Protein AF-A0A7J6UCP5-F1 (afdb_monomer)

Mean predicted aligned error: 11.8 Å

Radius of gyration: 26.51 Å; Cα contacts (8 Å, |Δi|>4): 192; chains: 1; bounding box: 40×59×99 Å

Nearest PDB structures (foldseek):
  3vad-assembly1_A-2  TM=8.047E-01  e=1.650E-07  Rattus norvegicus
  3tz0-assembly1_A  TM=8.030E-01  e=4.128E-07  Rattus norvegicus
  1gkx-assembly1_A-2  TM=8.028E-01  e=7.156E-07  Rattus norvegicus
  3tz5-assembly1_A-2  TM=8.041E-01  e=8.596E-07  Rattus norvegicus
  1gkz-assembly1_A  TM=7.796E-01  e=1.584E-06  Rattus norvegicus

Structure (mmCIF, N/CA/C/O backbone):
data_AF-A0A7J6UCP5-F1
#
_entry.id   AF-A0A7J6UCP5-F1
#
loop_
_atom_site.group_PDB
_atom_site.id
_atom_site.type_symbol
_atom_site.label_atom_id
_atom_site.label_alt_id
_atom_site.label_comp_id
_atom_site.label_asym_id
_atom_site.label_entity_id
_atom_site.label_seq_id
_atom_site.pdbx_PDB_ins_code
_atom_site.Cartn_x
_atom_site.Cartn_y
_atom_site.Cartn_z
_atom_site.occupancy
_atom_site.B_iso_or_equiv
_atom_site.auth_seq_id
_atom_site.auth_comp_id
_atom_site.auth_asym_id
_atom_site.auth_atom_id
_atom_site.pdbx_PDB_model_num
ATOM 1 N N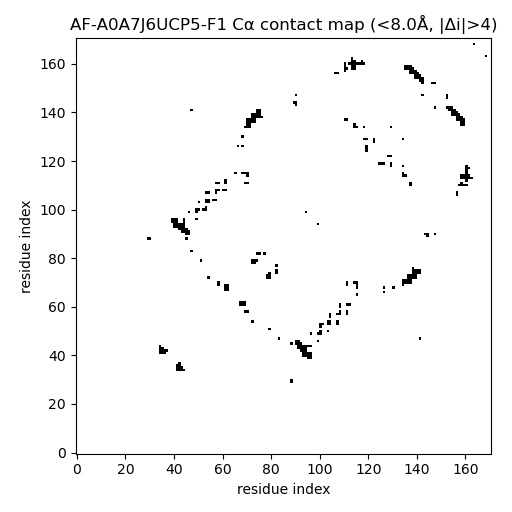 . LEU A 1 1 ? 9.451 -45.265 78.934 1.00 37.06 1 LEU A N 1
ATOM 2 C CA . LEU A 1 1 ? 10.002 -46.060 77.822 1.00 37.06 1 LEU A CA 1
ATOM 3 C C . LEU A 1 1 ? 9.840 -45.217 76.574 1.00 37.06 1 LEU A C 1
ATOM 5 O O . LEU A 1 1 ? 8.710 -45.060 76.141 1.00 37.06 1 LEU A O 1
ATOM 9 N N . ASN A 1 2 ? 10.961 -44.596 76.198 1.00 28.45 2 ASN A N 1
ATOM 10 C CA . ASN A 1 2 ? 11.443 -44.151 74.884 1.00 28.45 2 ASN A CA 1
ATOM 11 C C . ASN A 1 2 ? 10.404 -43.622 73.880 1.00 28.45 2 ASN A C 1
ATOM 13 O O . ASN A 1 2 ? 9.440 -44.307 73.561 1.00 28.45 2 ASN A O 1
ATOM 17 N N . GLU A 1 3 ? 10.515 -42.355 73.452 1.00 29.80 3 GLU A N 1
ATOM 18 C CA . GLU A 1 3 ? 11.478 -41.883 72.419 1.00 29.80 3 GLU A CA 1
ATOM 19 C C . GLU A 1 3 ? 11.263 -42.678 71.124 1.00 29.80 3 GLU A C 1
ATOM 21 O O . GLU A 1 3 ? 11.293 -43.905 71.146 1.00 29.80 3 GLU A O 1
ATOM 26 N N . THR A 1 4 ? 10.901 -42.070 69.999 1.00 38.12 4 THR A N 1
ATOM 27 C CA . THR A 1 4 ? 11.705 -41.175 69.136 1.00 38.12 4 THR A CA 1
ATOM 28 C C . THR A 1 4 ? 10.818 -40.864 67.907 1.00 38.12 4 THR A C 1
ATOM 30 O O . THR A 1 4 ? 9.886 -41.621 67.639 1.00 38.12 4 THR A O 1
ATOM 33 N N . ASP A 1 5 ? 10.952 -39.856 67.048 1.00 37.59 5 ASP A N 1
ATOM 34 C CA . ASP A 1 5 ? 11.846 -38.718 66.792 1.00 37.59 5 ASP A CA 1
ATOM 35 C C . ASP A 1 5 ? 11.059 -37.851 65.768 1.00 37.59 5 ASP A C 1
ATOM 37 O O . ASP A 1 5 ? 10.303 -38.407 64.971 1.00 37.59 5 ASP A O 1
ATOM 41 N N . ASP A 1 6 ? 11.015 -36.520 65.738 1.00 36.78 6 ASP A N 1
ATOM 42 C CA . ASP A 1 6 ? 12.000 -35.439 65.901 1.00 36.78 6 ASP A CA 1
ATOM 43 C C . ASP A 1 6 ? 12.321 -34.744 64.553 1.00 36.78 6 ASP A C 1
ATOM 45 O O . ASP A 1 6 ? 12.327 -35.362 63.488 1.00 36.78 6 ASP A O 1
ATOM 49 N N . LYS A 1 7 ? 12.596 -33.433 64.668 1.00 39.00 7 LYS A N 1
ATOM 50 C CA . LYS A 1 7 ? 12.971 -32.388 63.683 1.00 39.00 7 LYS A CA 1
ATOM 51 C C . LYS A 1 7 ? 11.841 -31.774 62.849 1.00 39.00 7 LYS A C 1
ATOM 53 O O . LYS A 1 7 ? 11.304 -32.404 61.949 1.00 39.00 7 LYS A O 1
ATOM 58 N N . CYS A 1 8 ? 11.386 -30.532 63.062 1.00 30.00 8 CYS A N 1
ATOM 59 C CA . CYS A 1 8 ? 12.005 -29.267 63.513 1.00 30.00 8 CYS A CA 1
ATOM 60 C C . CYS A 1 8 ? 13.141 -28.750 62.616 1.00 30.00 8 CYS A C 1
ATOM 62 O O . CYS A 1 8 ? 14.239 -29.291 62.669 1.00 30.00 8 CYS A O 1
ATOM 64 N N . THR A 1 9 ? 12.878 -27.646 61.901 1.00 33.06 9 THR A N 1
ATOM 65 C CA . THR A 1 9 ? 13.777 -26.476 61.819 1.00 33.06 9 THR A CA 1
ATOM 66 C C . THR A 1 9 ? 12.984 -25.200 61.484 1.00 33.06 9 THR A C 1
ATOM 68 O O . THR A 1 9 ? 12.421 -25.062 60.399 1.00 33.06 9 THR A O 1
ATOM 71 N N . SER A 1 10 ? 12.960 -24.308 62.475 1.00 31.23 10 SER A N 1
ATOM 72 C CA . SER A 1 10 ? 12.969 -22.831 62.479 1.00 31.23 10 SER A CA 1
ATOM 73 C C . SER A 1 10 ? 14.002 -22.210 61.504 1.00 31.23 10 SER A C 1
ATOM 75 O O . SER A 1 10 ? 14.825 -22.940 60.966 1.00 31.23 10 SER A O 1
ATOM 77 N N . ASP A 1 11 ? 14.139 -20.908 61.216 1.00 29.06 11 ASP A N 1
ATOM 78 C CA . ASP A 1 11 ? 13.507 -19.625 61.568 1.00 29.06 11 ASP A CA 1
ATOM 79 C C . ASP A 1 11 ? 14.053 -18.546 60.584 1.00 29.06 11 ASP A C 1
ATOM 81 O O . ASP A 1 11 ? 15.178 -18.668 60.106 1.00 29.06 11 ASP A O 1
ATOM 85 N N . LYS A 1 12 ? 13.275 -17.466 60.404 1.00 31.17 12 LYS A N 1
ATOM 86 C CA . LYS A 1 12 ? 13.629 -16.031 60.206 1.00 31.17 12 LYS A CA 1
ATOM 87 C C . LYS A 1 12 ? 14.436 -15.466 59.006 1.00 31.17 12 LYS A C 1
ATOM 89 O O . LYS A 1 12 ? 15.580 -15.813 58.761 1.00 31.17 12 LYS A O 1
ATOM 94 N N . GLU A 1 13 ? 13.784 -14.437 58.426 1.00 33.09 13 GLU A N 1
ATOM 95 C CA . GLU A 1 13 ? 14.217 -13.108 57.913 1.00 33.09 13 GLU A CA 1
ATOM 96 C C . GLU A 1 13 ? 15.503 -12.933 57.087 1.00 33.09 13 GLU A C 1
ATOM 98 O O . GLU A 1 13 ? 16.571 -13.335 57.514 1.00 33.09 13 GLU A O 1
ATOM 103 N N . VAL A 1 14 ? 15.409 -12.138 56.003 1.00 30.45 14 VAL A N 1
ATOM 104 C CA . VAL A 1 14 ? 16.254 -10.946 55.735 1.00 30.45 14 VAL A CA 1
ATOM 105 C C . VAL A 1 14 ? 15.682 -10.160 54.539 1.00 30.45 14 VAL A C 1
ATOM 107 O O . VAL A 1 14 ? 15.491 -10.700 53.452 1.00 30.45 14 VAL A O 1
ATOM 110 N N . SER A 1 15 ? 15.471 -8.856 54.729 1.00 35.66 15 SER A N 1
ATOM 111 C CA . SER A 1 15 ? 15.390 -7.858 53.651 1.00 35.66 15 SER A CA 1
ATOM 112 C C . SER A 1 15 ? 16.801 -7.386 53.288 1.00 35.66 15 SER A C 1
ATOM 114 O O . SER A 1 15 ? 17.588 -7.143 54.204 1.00 35.66 15 SER A O 1
ATOM 116 N N . PRO A 1 16 ? 17.103 -7.093 52.013 1.00 38.62 16 PRO A N 1
ATOM 117 C CA . PRO A 1 16 ? 18.101 -6.066 51.731 1.00 38.62 16 PRO A CA 1
ATOM 118 C C . PRO A 1 16 ? 17.613 -5.015 50.728 1.00 38.62 16 PRO A C 1
ATOM 120 O O . PRO A 1 16 ? 17.055 -5.318 49.675 1.00 38.62 16 PRO A O 1
ATOM 123 N N . GLN A 1 17 ? 17.888 -3.753 51.064 1.00 37.59 17 GLN A N 1
ATOM 124 C CA . GLN A 1 17 ? 17.985 -2.655 50.105 1.00 37.59 17 GLN A CA 1
ATOM 125 C C . GLN A 1 17 ? 19.283 -2.795 49.293 1.00 37.59 17 GLN A C 1
ATOM 127 O O . GLN A 1 17 ? 20.311 -3.191 49.842 1.00 37.59 17 GLN A O 1
ATOM 132 N N . GLY A 1 18 ? 19.260 -2.409 48.013 1.00 31.06 18 GLY A N 1
ATOM 133 C CA . GLY A 1 18 ? 20.461 -2.347 47.175 1.00 31.06 18 GLY A CA 1
ATOM 134 C C . GLY A 1 18 ? 20.185 -1.988 45.714 1.00 31.06 18 GLY A C 1
ATOM 135 O O . GLY A 1 18 ? 19.851 -2.839 44.903 1.00 31.06 18 GLY A O 1
ATOM 136 N N . SER A 1 19 ? 20.356 -0.702 45.421 1.00 36.94 19 SER A N 1
ATOM 137 C CA . SER A 1 19 ? 20.563 -0.009 44.140 1.00 36.94 19 SER A CA 1
ATOM 138 C C . SER A 1 19 ? 21.163 -0.806 42.966 1.00 36.94 19 SER A C 1
ATOM 140 O O . SER A 1 19 ? 22.222 -1.413 43.090 1.00 36.94 19 SER A O 1
ATOM 142 N N . GLY A 1 20 ? 20.569 -0.640 41.777 1.00 28.52 20 GLY A N 1
ATOM 143 C CA . GLY A 1 20 ? 21.163 -1.000 40.484 1.00 28.52 20 GLY A CA 1
ATOM 144 C C . GLY A 1 20 ? 20.170 -0.808 39.335 1.00 28.52 20 GLY A C 1
ATOM 145 O O . GLY A 1 20 ? 19.143 -1.475 39.296 1.00 28.52 20 GLY A O 1
ATOM 146 N N . GLY A 1 21 ? 20.444 0.129 38.422 1.00 38.00 21 GLY A N 1
ATOM 147 C CA . GLY A 1 21 ? 19.562 0.470 37.302 1.00 38.00 21 GLY A CA 1
ATOM 148 C C . GLY A 1 21 ? 19.277 -0.720 36.381 1.00 38.00 21 GLY A C 1
ATOM 149 O O . GLY A 1 21 ? 20.175 -1.227 35.713 1.00 38.00 21 GLY A O 1
ATOM 150 N N . GLY A 1 22 ? 18.014 -1.138 36.323 1.00 30.06 22 GLY A N 1
ATOM 151 C CA . GLY A 1 22 ? 17.509 -2.155 35.407 1.00 30.06 22 GLY A CA 1
ATOM 152 C C . GLY A 1 22 ? 16.392 -1.557 34.563 1.00 30.06 22 GLY A C 1
ATOM 153 O O . GLY A 1 22 ? 15.403 -1.080 35.101 1.00 30.06 22 GLY A O 1
ATOM 154 N N . ARG A 1 23 ? 16.585 -1.540 33.242 1.00 41.03 23 ARG A N 1
ATOM 155 C CA . ARG A 1 23 ? 15.607 -1.071 32.253 1.00 41.03 23 ARG A CA 1
ATOM 156 C C . ARG A 1 23 ? 14.281 -1.814 32.434 1.00 41.03 23 ARG A C 1
ATOM 158 O O . ARG A 1 23 ? 14.275 -3.043 32.431 1.00 41.03 23 ARG A O 1
ATOM 165 N N . ASP A 1 24 ? 13.190 -1.064 32.551 1.00 38.19 24 ASP A N 1
ATOM 166 C CA . ASP A 1 24 ? 11.828 -1.584 32.645 1.00 38.19 24 ASP A CA 1
ATOM 167 C C . ASP A 1 24 ? 11.503 -2.503 31.456 1.00 38.19 24 ASP A C 1
ATOM 169 O O . ASP A 1 24 ? 11.282 -2.063 30.330 1.00 38.19 24 ASP A O 1
ATOM 173 N N . ILE A 1 25 ? 11.442 -3.808 31.719 1.00 44.22 25 ILE A N 1
ATOM 174 C CA . ILE A 1 25 ? 11.025 -4.861 30.775 1.00 44.22 25 ILE A CA 1
ATOM 175 C C . ILE A 1 25 ? 9.492 -4.970 30.634 1.00 44.22 25 ILE A C 1
ATOM 177 O O . ILE A 1 25 ? 8.978 -5.891 30.004 1.00 44.22 25 ILE A O 1
ATOM 181 N N . ASN A 1 26 ? 8.739 -4.009 31.178 1.00 40.38 26 ASN A N 1
ATOM 182 C CA . ASN A 1 26 ? 7.271 -4.014 31.207 1.00 40.38 26 ASN A CA 1
ATOM 183 C C . ASN A 1 26 ? 6.594 -3.680 29.860 1.00 40.38 26 ASN A C 1
ATOM 185 O O . ASN A 1 26 ? 5.369 -3.685 29.773 1.00 40.38 26 ASN A O 1
ATOM 189 N N . GLY A 1 27 ? 7.355 -3.415 28.793 1.00 37.56 27 GLY A N 1
ATOM 190 C CA . GLY A 1 27 ? 6.800 -3.066 27.478 1.00 37.56 27 GLY A CA 1
ATOM 191 C C . GLY A 1 27 ? 6.293 -4.248 26.641 1.00 37.56 27 GLY A C 1
ATOM 192 O O . GLY A 1 27 ? 5.537 -4.037 25.698 1.00 37.56 27 GLY A O 1
ATOM 193 N N . MET A 1 28 ? 6.679 -5.488 26.967 1.00 38.28 28 MET A N 1
ATOM 194 C CA . MET A 1 28 ? 6.475 -6.634 26.064 1.00 38.28 28 MET A CA 1
ATOM 195 C C . MET A 1 28 ? 5.238 -7.492 26.379 1.00 38.28 28 MET A C 1
ATOM 197 O O . MET A 1 28 ? 4.927 -8.420 25.638 1.00 38.28 28 MET A O 1
ATOM 201 N N . HIS A 1 29 ? 4.502 -7.186 27.453 1.00 41.66 29 HIS A N 1
ATOM 202 C CA . HIS A 1 29 ? 3.372 -8.013 27.898 1.00 41.66 29 HIS A CA 1
ATOM 203 C C . HIS A 1 29 ? 2.061 -7.754 27.125 1.00 41.66 29 HIS A C 1
ATOM 205 O O . HIS A 1 29 ? 1.175 -8.602 27.104 1.00 41.66 29 HIS A O 1
ATOM 211 N N . MET A 1 30 ? 1.947 -6.622 26.423 1.00 45.47 30 MET A N 1
ATOM 212 C CA . MET A 1 30 ? 0.703 -6.206 25.751 1.00 45.47 30 MET A CA 1
ATOM 213 C C . MET A 1 30 ? 0.422 -6.930 24.423 1.00 45.47 30 MET A C 1
ATOM 215 O O . MET A 1 30 ? -0.697 -6.871 23.923 1.00 45.47 30 MET A O 1
ATOM 219 N N . LEU A 1 31 ? 1.411 -7.615 23.838 1.00 53.22 31 LEU A N 1
ATOM 220 C CA . LEU A 1 31 ? 1.238 -8.356 22.578 1.00 53.22 31 LEU A CA 1
ATOM 221 C C . LEU A 1 31 ? 0.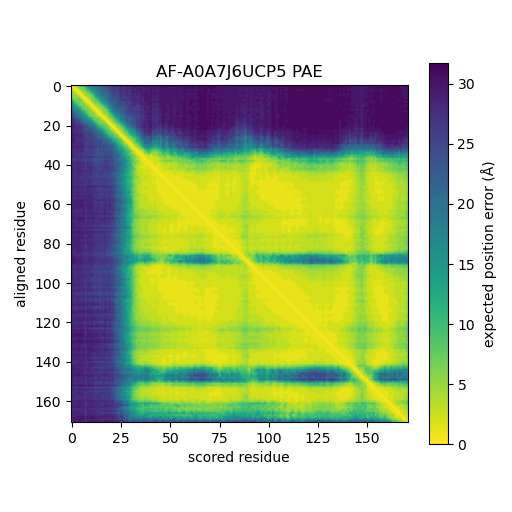675 -9.776 22.783 1.00 53.22 31 LEU A C 1
ATOM 223 O O . LEU A 1 31 ? 0.398 -10.464 21.804 1.00 53.22 31 LEU A O 1
ATOM 227 N N . ASN A 1 32 ? 0.506 -10.217 24.037 1.00 49.47 32 ASN A N 1
ATOM 228 C CA . ASN A 1 32 ? 0.084 -11.578 24.387 1.00 49.47 32 ASN A CA 1
ATOM 229 C C . ASN A 1 32 ? -1.356 -11.663 24.939 1.00 49.47 32 ASN A C 1
ATOM 231 O O . ASN A 1 32 ? -1.821 -12.742 25.308 1.00 49.47 32 ASN A O 1
ATOM 235 N N . GLU A 1 33 ? -2.088 -10.546 25.008 1.00 60.28 33 GLU A N 1
ATOM 236 C CA . GLU A 1 33 ? -3.501 -10.570 25.393 1.00 60.28 33 GLU A CA 1
ATOM 237 C C . GLU A 1 33 ? -4.371 -11.001 24.207 1.00 60.28 33 GLU A C 1
ATOM 239 O O . GLU A 1 33 ? -4.325 -10.411 23.125 1.00 60.28 33 GLU A O 1
ATOM 244 N N . LYS A 1 34 ? -5.202 -12.034 24.407 1.00 66.94 34 LYS A N 1
ATOM 245 C CA . LYS A 1 34 ? -6.189 -12.441 23.399 1.00 66.94 34 LYS A CA 1
ATOM 246 C C . LYS A 1 34 ? -7.099 -11.247 23.067 1.00 66.94 34 LYS A C 1
ATOM 248 O O . LYS A 1 34 ? -7.590 -10.602 23.998 1.00 66.94 34 LYS A O 1
ATOM 253 N N . PRO A 1 35 ? -7.377 -10.970 21.777 1.00 73.31 35 PRO A N 1
ATOM 254 C CA . PRO A 1 35 ? -8.257 -9.876 21.394 1.00 73.31 35 PRO A CA 1
ATOM 255 C C . PRO A 1 35 ? -9.611 -10.013 22.088 1.00 73.31 35 PRO A C 1
ATOM 257 O O . PRO A 1 35 ? -10.225 -11.084 22.076 1.00 73.31 35 PRO A O 1
ATOM 260 N N . ARG A 1 36 ? -10.087 -8.932 22.706 1.00 82.00 36 ARG A N 1
ATOM 261 C CA . ARG A 1 36 ? -11.398 -8.928 23.360 1.00 82.00 36 ARG A CA 1
ATOM 262 C C . ARG A 1 36 ? -12.466 -8.795 22.283 1.00 82.00 36 ARG A C 1
ATOM 264 O O . ARG A 1 36 ? -12.616 -7.716 21.704 1.00 82.00 36 ARG A O 1
ATOM 271 N N . MET A 1 37 ? -13.178 -9.885 22.013 1.00 88.19 37 MET A N 1
ATOM 272 C CA . MET A 1 37 ? -14.166 -9.972 20.936 1.00 88.19 37 MET A CA 1
ATOM 273 C C . MET A 1 37 ? -15.605 -9.985 21.460 1.00 88.19 37 MET A C 1
ATOM 275 O O . MET A 1 37 ? -15.905 -10.629 22.463 1.00 88.19 37 MET A O 1
ATOM 279 N N . VAL A 1 38 ? -16.499 -9.312 20.738 1.00 89.50 38 VAL A N 1
ATOM 280 C CA . VAL A 1 38 ? -17.958 -9.374 20.891 1.00 89.50 38 VAL A CA 1
ATOM 281 C C . VAL A 1 38 ? -18.536 -9.775 19.534 1.00 89.50 38 VAL A C 1
ATOM 283 O O . VAL A 1 38 ? -18.635 -8.959 18.617 1.00 89.50 38 VAL A O 1
ATOM 286 N N . GLY A 1 39 ? -18.859 -11.060 19.363 1.00 90.94 39 GLY A N 1
ATOM 287 C CA . GLY A 1 39 ? -19.166 -11.612 18.040 1.00 90.94 39 GLY A CA 1
ATOM 288 C C . GLY A 1 39 ? -17.971 -11.456 17.090 1.00 90.94 39 GLY A C 1
ATOM 289 O O . GLY A 1 39 ? -16.868 -11.878 17.420 1.00 90.94 39 GLY A O 1
ATOM 290 N N . ALA A 1 40 ? -18.183 -10.826 15.930 1.00 89.94 40 ALA A N 1
ATOM 291 C CA . ALA A 1 40 ? -17.121 -10.526 14.961 1.00 89.94 40 ALA A CA 1
ATOM 292 C C . ALA A 1 40 ? -16.351 -9.219 15.255 1.00 89.94 40 ALA A C 1
ATOM 294 O O . ALA A 1 40 ? -15.388 -8.897 14.557 1.00 89.94 40 ALA A O 1
ATOM 295 N N . LEU A 1 41 ? -16.788 -8.434 16.246 1.00 92.88 41 LEU A N 1
ATOM 296 C CA . LEU A 1 41 ? -16.174 -7.156 16.591 1.00 92.88 41 LEU A CA 1
ATOM 297 C C . LEU A 1 41 ? -15.027 -7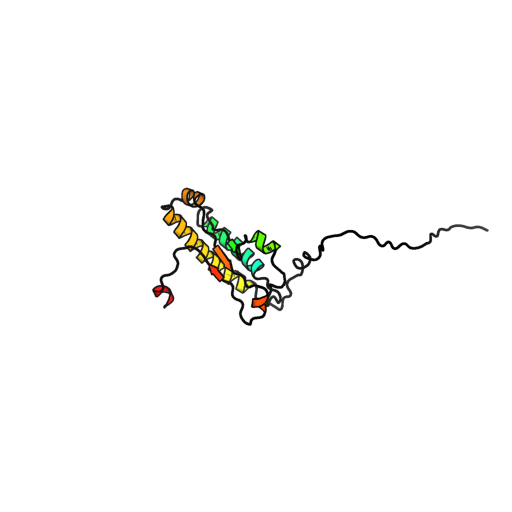.365 17.579 1.00 92.88 41 LEU A C 1
ATOM 299 O O . LEU A 1 41 ? -15.227 -7.888 18.671 1.00 92.88 41 LEU A O 1
ATOM 303 N N . THR A 1 42 ? -13.841 -6.880 17.229 1.00 92.38 42 THR A N 1
ATOM 304 C CA . THR A 1 42 ? -12.667 -6.865 18.101 1.00 92.38 42 THR A CA 1
ATOM 305 C C . THR A 1 42 ? -12.534 -5.483 18.727 1.00 92.38 42 THR A C 1
ATOM 307 O O . THR A 1 42 ? -12.359 -4.491 18.021 1.00 92.38 42 THR A O 1
ATOM 310 N N . THR A 1 43 ? -12.605 -5.402 20.056 1.00 90.50 43 THR A N 1
ATOM 311 C CA . THR A 1 43 ? -12.613 -4.126 20.804 1.00 90.50 43 THR A CA 1
ATOM 312 C C . THR A 1 43 ? -11.261 -3.404 20.819 1.00 90.50 43 THR A C 1
ATOM 314 O O . THR A 1 43 ? -11.212 -2.213 21.109 1.00 90.50 43 THR A O 1
ATOM 317 N N . ASN A 1 44 ? -10.175 -4.103 20.484 1.00 88.69 44 ASN A N 1
ATOM 318 C CA . ASN A 1 44 ? -8.800 -3.605 20.475 1.00 88.69 44 ASN A CA 1
ATOM 319 C C . ASN A 1 44 ? -8.066 -3.968 19.169 1.00 88.69 44 ASN A C 1
ATOM 321 O O . ASN A 1 44 ? -6.956 -4.494 19.189 1.00 88.69 44 ASN A O 1
ATOM 325 N N . THR A 1 45 ? -8.678 -3.702 18.012 1.00 90.81 45 THR A N 1
ATOM 326 C CA . THR A 1 45 ? -8.048 -3.974 16.711 1.00 90.81 45 THR A CA 1
ATOM 327 C C . THR A 1 45 ? -6.841 -3.065 16.512 1.00 90.81 45 THR A C 1
ATOM 329 O O . THR A 1 45 ? -6.992 -1.847 16.439 1.00 90.81 45 THR A O 1
ATOM 332 N N . MET A 1 46 ? -5.647 -3.647 16.389 1.00 90.69 46 MET A N 1
ATOM 333 C CA . MET A 1 46 ? -4.436 -2.922 16.002 1.00 90.69 46 MET A CA 1
ATOM 334 C C . MET A 1 46 ? -4.299 -2.932 14.471 1.00 90.69 46 MET A C 1
ATOM 336 O O . MET A 1 46 ? -4.003 -3.984 13.898 1.00 90.69 46 MET A O 1
ATOM 340 N N . PRO A 1 47 ? -4.479 -1.790 13.783 1.00 92.31 47 PRO A N 1
ATOM 341 C CA . PRO A 1 47 ? -4.500 -1.741 12.323 1.00 92.31 47 PRO A CA 1
ATOM 342 C C . PRO A 1 47 ? -3.180 -2.203 11.701 1.00 92.31 47 PRO A C 1
ATOM 344 O O . PRO A 1 47 ? -3.201 -2.840 10.656 1.00 92.31 47 PRO A O 1
ATOM 347 N N . VAL A 1 48 ? -2.040 -1.948 12.352 1.00 93.19 48 VAL A N 1
ATOM 348 C CA . VAL A 1 48 ? -0.720 -2.363 11.852 1.00 93.19 48 VAL A CA 1
ATOM 349 C C . VAL A 1 48 ? -0.563 -3.887 11.773 1.00 93.19 48 VAL A C 1
ATOM 351 O O . VAL A 1 48 ? 0.029 -4.387 10.823 1.00 93.19 48 VAL A O 1
ATOM 354 N N . LEU A 1 49 ? -1.145 -4.638 12.715 1.00 93.62 49 LEU A N 1
ATOM 355 C CA . LEU A 1 49 ? -1.076 -6.104 12.706 1.00 93.62 49 LEU A CA 1
ATOM 356 C C . LEU A 1 49 ? -1.941 -6.684 11.583 1.00 93.62 49 LEU A C 1
ATOM 358 O O . LEU A 1 49 ? -1.538 -7.619 10.894 1.00 93.62 49 LEU A O 1
ATOM 362 N N . VAL A 1 50 ? -3.117 -6.091 11.359 1.00 95.62 50 VAL A N 1
ATOM 363 C CA . VAL A 1 50 ? -3.998 -6.463 10.243 1.00 95.62 50 VAL A CA 1
ATOM 364 C C . VAL A 1 50 ? -3.351 -6.105 8.900 1.00 95.62 50 VAL A C 1
ATOM 366 O O . VAL A 1 50 ? -3.393 -6.897 7.961 1.00 95.62 50 VAL A O 1
ATOM 369 N N . LEU A 1 51 ? -2.705 -4.937 8.823 1.00 96.81 51 LEU A N 1
ATOM 370 C CA . LEU A 1 51 ? -1.952 -4.480 7.657 1.00 96.81 51 LEU A CA 1
ATOM 371 C C . LEU A 1 51 ? -0.800 -5.429 7.322 1.00 96.81 51 LEU A C 1
ATOM 373 O O . LEU A 1 51 ? -0.640 -5.768 6.156 1.00 96.81 51 LEU A O 1
ATOM 377 N N . GLN A 1 52 ? -0.036 -5.884 8.320 1.00 97.12 52 GLN A N 1
ATOM 378 C CA . GLN A 1 52 ? 1.043 -6.854 8.125 1.00 97.12 52 GLN A CA 1
ATOM 379 C C . GLN A 1 52 ? 0.520 -8.143 7.486 1.00 97.12 52 GLN A C 1
ATOM 381 O O . GLN A 1 52 ? 1.057 -8.587 6.476 1.00 97.12 52 GLN A O 1
ATOM 386 N N . GLN A 1 53 ? -0.562 -8.712 8.022 1.00 97.94 53 GLN A N 1
ATOM 387 C CA . GLN A 1 53 ? -1.157 -9.934 7.472 1.00 97.94 53 GLN A CA 1
ATOM 388 C C . GLN A 1 53 ? -1.642 -9.739 6.029 1.00 97.94 53 GLN A C 1
ATOM 390 O O . GLN A 1 53 ? -1.384 -10.577 5.164 1.00 97.94 53 GLN A O 1
ATOM 395 N N . ALA A 1 54 ? -2.325 -8.624 5.753 1.00 98.62 54 ALA A N 1
ATOM 396 C CA . ALA A 1 54 ? -2.799 -8.300 4.411 1.00 98.62 54 ALA A CA 1
ATOM 397 C C . ALA A 1 54 ? -1.640 -8.065 3.428 1.00 98.62 54 ALA A C 1
ATOM 399 O O . ALA A 1 54 ? -1.710 -8.496 2.278 1.00 98.62 54 ALA A O 1
ATOM 400 N N . TYR A 1 55 ? -0.564 -7.419 3.882 1.00 98.62 55 TYR A N 1
ATOM 401 C CA . TYR A 1 55 ? 0.638 -7.175 3.094 1.00 98.62 55 TYR A CA 1
ATOM 402 C C . TYR A 1 55 ? 1.374 -8.462 2.742 1.00 98.62 55 TYR A C 1
ATOM 404 O O . TYR A 1 55 ? 1.704 -8.633 1.574 1.00 98.62 55 TYR A O 1
ATOM 412 N N . GLU A 1 56 ? 1.565 -9.393 3.677 1.00 98.50 56 GLU A N 1
ATOM 413 C CA . GLU A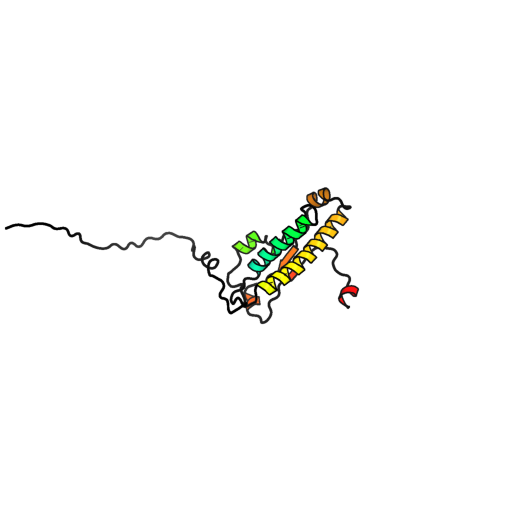 1 56 ? 2.198 -10.681 3.364 1.00 98.50 56 GLU A CA 1
ATOM 414 C C . GLU A 1 56 ? 1.387 -11.476 2.332 1.00 98.50 56 GLU A C 1
ATOM 416 O O . GLU A 1 56 ? 1.940 -12.002 1.363 1.00 98.50 56 GLU A O 1
ATOM 421 N N . ALA A 1 57 ? 0.056 -11.489 2.471 1.00 98.62 57 ALA A N 1
ATOM 422 C CA . ALA A 1 57 ? -0.827 -12.116 1.492 1.00 98.62 57 ALA A CA 1
ATOM 423 C C . ALA A 1 57 ? -0.740 -11.437 0.110 1.00 98.62 57 ALA A C 1
ATOM 425 O O . ALA A 1 57 ? -0.582 -12.121 -0.904 1.00 98.62 57 ALA A O 1
ATOM 426 N N . ALA A 1 58 ? -0.793 -10.101 0.054 1.00 98.69 58 ALA A N 1
ATOM 427 C CA . ALA A 1 58 ? -0.670 -9.344 -1.191 1.00 98.69 58 ALA A CA 1
ATOM 428 C C . ALA A 1 58 ? 0.711 -9.526 -1.842 1.00 98.69 58 ALA A C 1
ATOM 430 O O . ALA A 1 58 ? 0.798 -9.752 -3.049 1.00 98.69 58 ALA A O 1
ATOM 431 N N . LYS A 1 59 ? 1.788 -9.493 -1.048 1.00 98.56 59 LYS A N 1
ATOM 432 C CA . LYS A 1 59 ? 3.172 -9.672 -1.502 1.00 98.56 59 LYS A CA 1
ATOM 433 C C . LYS A 1 59 ? 3.380 -11.063 -2.083 1.00 98.56 59 LYS A C 1
ATOM 435 O O . LYS A 1 59 ? 4.003 -11.190 -3.134 1.00 98.56 59 LYS A O 1
ATOM 440 N N . TYR A 1 60 ? 2.830 -12.096 -1.444 1.00 98.62 60 TYR A N 1
ATOM 441 C CA . TYR A 1 60 ? 2.856 -13.461 -1.967 1.00 98.62 60 TYR A CA 1
ATOM 442 C C . TYR A 1 60 ? 2.179 -13.559 -3.341 1.00 98.62 60 TYR A C 1
ATOM 444 O O . TYR A 1 60 ? 2.774 -14.093 -4.279 1.00 98.62 60 TYR A O 1
ATOM 452 N N . MET A 1 61 ? 0.972 -12.998 -3.486 1.00 98.62 61 MET A N 1
ATOM 453 C CA . MET A 1 61 ? 0.256 -12.978 -4.770 1.00 98.62 61 MET A CA 1
ATOM 454 C C . MET A 1 61 ? 1.038 -12.205 -5.838 1.00 98.62 61 MET A C 1
ATOM 456 O O . MET A 1 61 ? 1.236 -12.708 -6.939 1.00 98.62 61 MET A O 1
ATOM 460 N N . CYS A 1 62 ? 1.551 -11.023 -5.493 1.00 98.50 62 CYS A N 1
ATOM 461 C CA . CYS A 1 62 ? 2.329 -10.187 -6.402 1.00 98.50 62 CYS A CA 1
ATOM 462 C C . CYS A 1 62 ? 3.596 -10.907 -6.890 1.00 98.50 62 CYS A C 1
ATOM 464 O O . CYS A 1 62 ? 3.820 -11.009 -8.093 1.00 98.50 62 CYS A O 1
ATOM 466 N N . ARG A 1 63 ? 4.371 -11.519 -5.985 1.00 98.38 63 ARG A N 1
ATOM 467 C CA . ARG A 1 63 ? 5.566 -12.294 -6.355 1.00 98.38 63 ARG A CA 1
ATOM 468 C C . ARG A 1 63 ? 5.243 -13.454 -7.286 1.00 98.38 63 ARG A C 1
ATOM 470 O O . ARG A 1 63 ? 6.007 -13.710 -8.213 1.00 98.38 63 ARG A O 1
ATOM 477 N N . ARG A 1 64 ? 4.140 -14.162 -7.038 1.00 98.31 64 ARG A N 1
ATOM 478 C CA . ARG A 1 64 ? 3.694 -15.260 -7.900 1.00 98.31 64 ARG A CA 1
ATOM 479 C C . ARG A 1 64 ? 3.372 -14.761 -9.309 1.00 98.31 64 ARG A C 1
ATOM 4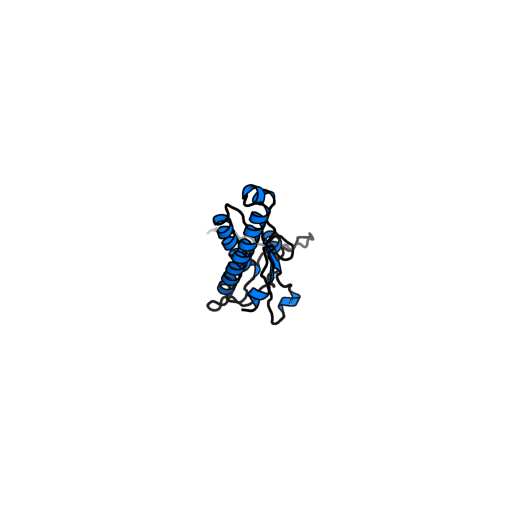81 O O . ARG A 1 64 ? 3.775 -15.399 -10.275 1.00 98.31 64 ARG A O 1
ATOM 488 N N . ASP A 1 65 ? 2.682 -13.631 -9.414 1.00 97.94 65 ASP A N 1
ATOM 489 C CA . ASP A 1 65 ? 2.173 -13.117 -10.688 1.00 97.94 65 ASP A CA 1
ATOM 490 C C . ASP A 1 65 ? 3.244 -12.331 -11.484 1.00 97.94 65 ASP A C 1
ATOM 492 O O . ASP A 1 65 ? 3.157 -12.240 -12.706 1.00 97.94 65 ASP A O 1
ATOM 496 N N . TYR A 1 66 ? 4.292 -11.817 -10.823 1.00 97.75 66 TYR A N 1
ATOM 497 C CA . TYR A 1 66 ? 5.348 -10.990 -11.430 1.00 97.75 66 TYR A CA 1
ATOM 498 C C . TYR A 1 66 ? 6.772 -11.556 -11.259 1.00 97.75 66 TYR A C 1
ATOM 500 O O . TYR A 1 66 ? 7.717 -10.811 -11.003 1.00 97.75 66 TYR A O 1
ATOM 508 N N . HIS A 1 67 ? 6.959 -12.871 -11.404 1.00 97.12 67 HIS A N 1
ATOM 509 C CA . HIS A 1 67 ? 8.290 -13.515 -11.425 1.00 97.12 67 HIS A CA 1
ATOM 510 C C . HIS A 1 67 ? 9.203 -13.143 -10.231 1.00 97.12 67 HIS A C 1
ATOM 512 O O . HIS A 1 67 ? 10.400 -12.872 -10.369 1.00 97.12 67 HIS A O 1
ATOM 518 N N . GLY A 1 68 ? 8.628 -13.127 -9.028 1.00 97.38 68 GLY A N 1
ATOM 519 C CA . GLY A 1 68 ? 9.330 -12.842 -7.774 1.00 97.38 68 GLY A CA 1
ATOM 520 C C . GLY A 1 68 ? 9.440 -11.358 -7.414 1.00 97.38 68 GLY A C 1
ATOM 521 O O . GLY A 1 68 ? 9.951 -11.042 -6.339 1.00 97.38 68 GLY A O 1
ATOM 522 N N . LEU A 1 69 ? 8.939 -10.452 -8.255 1.00 98.25 69 LEU A N 1
ATOM 523 C CA . LEU A 1 69 ? 8.892 -9.019 -7.973 1.00 98.25 69 LEU A CA 1
ATOM 524 C C . LEU A 1 69 ? 7.718 -8.673 -7.047 1.00 98.25 69 LEU A C 1
ATOM 526 O O . LEU A 1 69 ? 6.596 -9.117 -7.265 1.00 98.25 69 LEU A O 1
ATOM 530 N N . ALA A 1 70 ? 7.977 -7.860 -6.025 1.00 98.44 70 ALA A N 1
ATOM 531 C CA . ALA A 1 70 ? 6.956 -7.166 -5.242 1.00 98.44 70 ALA A CA 1
ATOM 532 C C . ALA A 1 70 ? 7.604 -6.017 -4.455 1.00 98.44 70 ALA A C 1
ATOM 534 O O . ALA A 1 70 ? 8.711 -6.208 -3.943 1.00 98.44 70 ALA A O 1
ATOM 535 N N . PRO A 1 71 ? 6.953 -4.846 -4.342 1.00 98.25 71 PRO A N 1
ATOM 536 C CA . PRO A 1 71 ? 7.510 -3.723 -3.601 1.00 98.25 71 PRO A CA 1
ATOM 537 C C . PRO A 1 71 ? 7.473 -3.986 -2.093 1.00 98.25 71 PRO A C 1
ATOM 539 O O . PRO A 1 71 ? 6.604 -4.706 -1.589 1.00 98.25 71 PRO A O 1
ATOM 542 N N . ASP A 1 72 ? 8.403 -3.364 -1.373 1.00 98.12 72 ASP A N 1
ATOM 543 C CA . ASP A 1 72 ? 8.392 -3.366 0.086 1.00 98.12 72 ASP A CA 1
ATOM 544 C C . ASP A 1 72 ? 7.360 -2.383 0.656 1.00 98.12 72 ASP A C 1
ATOM 546 O O . ASP A 1 72 ? 6.869 -1.489 -0.041 1.00 98.12 72 ASP A O 1
ATOM 550 N N . LEU A 1 73 ? 7.028 -2.551 1.940 1.00 98.12 73 LEU A N 1
ATOM 551 C CA . LEU A 1 73 ? 6.118 -1.675 2.676 1.00 98.12 73 LEU A CA 1
ATOM 552 C C . LEU A 1 73 ? 6.892 -0.774 3.636 1.00 98.12 73 LEU A C 1
ATOM 554 O O . LEU A 1 73 ? 7.659 -1.255 4.471 1.00 98.12 73 LEU A O 1
ATOM 558 N N . VAL A 1 74 ? 6.623 0.527 3.560 1.00 97.94 74 VAL A N 1
ATOM 559 C CA . VAL A 1 74 ? 7.150 1.533 4.489 1.00 97.94 74 VAL A CA 1
ATOM 560 C C . VAL A 1 74 ? 5.997 2.123 5.287 1.00 97.94 74 VAL A C 1
ATOM 562 O O . VAL A 1 74 ? 5.044 2.634 4.704 1.00 97.94 74 VAL A O 1
ATOM 565 N N . VAL A 1 75 ? 6.076 2.092 6.615 1.00 96.44 75 VAL A N 1
ATOM 566 C CA . VAL A 1 75 ? 5.045 2.612 7.521 1.00 96.44 75 VAL A CA 1
ATOM 567 C C . VAL A 1 75 ? 5.600 3.806 8.289 1.00 96.44 75 VAL A C 1
ATOM 569 O O . VAL A 1 75 ? 6.578 3.683 9.018 1.00 96.44 75 VAL A O 1
ATOM 572 N N . ASN A 1 76 ? 4.989 4.982 8.116 1.00 93.94 76 ASN A N 1
ATOM 573 C CA . ASN A 1 76 ? 5.427 6.247 8.728 1.00 93.94 76 ASN A CA 1
ATOM 574 C C . ASN A 1 76 ? 6.938 6.531 8.557 1.00 93.94 76 ASN A C 1
ATOM 576 O O . ASN A 1 76 ? 7.573 7.080 9.451 1.00 93.94 76 ASN A O 1
ATOM 580 N N . GLY A 1 77 ? 7.509 6.157 7.407 1.00 94.88 77 GLY A N 1
ATOM 581 C CA . GLY A 1 77 ? 8.927 6.367 7.089 1.00 94.88 77 GLY A CA 1
ATOM 582 C C . GLY A 1 77 ? 9.883 5.275 7.580 1.00 94.88 77 GLY A C 1
ATOM 583 O O . GLY A 1 77 ? 11.072 5.372 7.302 1.00 94.88 77 GLY A O 1
ATOM 584 N N . MET A 1 78 ? 9.382 4.236 8.251 1.00 95.19 78 MET A N 1
ATOM 585 C CA . MET A 1 78 ? 10.163 3.096 8.746 1.00 95.19 78 MET A CA 1
ATOM 586 C C . MET A 1 78 ? 9.806 1.816 7.988 1.00 95.19 78 MET A C 1
ATOM 588 O O . MET A 1 78 ? 8.742 1.730 7.367 1.00 95.19 78 MET A O 1
ATOM 592 N N . SER A 1 79 ? 10.666 0.799 8.054 1.00 95.44 79 SER A N 1
ATOM 593 C CA . SER A 1 79 ? 10.269 -0.540 7.597 1.00 95.44 79 SER A CA 1
ATOM 594 C C . SER A 1 79 ? 9.100 -1.068 8.441 1.00 95.44 79 SER A C 1
ATOM 596 O O . SER A 1 79 ? 8.918 -0.658 9.589 1.00 95.44 79 SER A O 1
ATOM 598 N N . LEU A 1 80 ? 8.286 -1.974 7.891 1.00 92.56 80 LEU A N 1
ATOM 599 C CA . LEU A 1 80 ? 7.181 -2.574 8.649 1.00 92.56 80 LEU A CA 1
ATOM 600 C C . LEU A 1 80 ? 7.675 -3.280 9.924 1.00 92.56 80 LEU A C 1
ATOM 602 O O . LEU A 1 80 ? 7.066 -3.123 10.979 1.00 92.56 80 LEU A O 1
ATOM 606 N N . GLU A 1 81 ? 8.783 -4.016 9.835 1.00 91.56 81 GLU A N 1
ATOM 607 C CA . GLU A 1 81 ? 9.388 -4.715 10.974 1.00 91.56 81 GLU A CA 1
ATOM 608 C C . GLU A 1 81 ? 9.820 -3.733 12.066 1.00 91.56 81 GLU A C 1
ATOM 610 O O . GLU A 1 81 ? 9.432 -3.884 13.222 1.00 91.56 81 GLU A O 1
ATOM 615 N N . GLU A 1 82 ? 10.546 -2.678 11.692 1.00 93.25 82 GLU A N 1
ATOM 616 C CA . GLU A 1 82 ? 10.969 -1.624 12.615 1.00 93.25 82 GLU A CA 1
ATOM 617 C C . GLU A 1 82 ? 9.764 -0.926 13.253 1.00 93.25 82 GLU A C 1
ATOM 619 O O . GLU A 1 82 ? 9.705 -0.785 14.476 1.00 93.25 82 GLU A O 1
ATOM 624 N N . TYR A 1 83 ? 8.753 -0.568 12.457 1.00 91.12 83 TYR A N 1
ATOM 625 C CA . TYR A 1 83 ? 7.546 0.083 12.958 1.00 91.12 83 TYR A CA 1
ATOM 626 C C . TYR A 1 83 ? 6.828 -0.775 14.010 1.00 91.12 83 TYR A C 1
ATOM 628 O O . TYR A 1 83 ? 6.357 -0.240 15.013 1.00 91.12 83 TYR A O 1
ATOM 636 N N . LEU A 1 84 ? 6.763 -2.097 13.823 1.00 89.44 84 LEU A N 1
ATOM 637 C CA . LEU A 1 84 ? 6.142 -3.017 14.783 1.00 89.44 84 LEU A CA 1
ATOM 638 C C . LEU A 1 84 ? 6.864 -3.040 16.138 1.00 89.44 84 LEU A C 1
ATOM 640 O O . LEU A 1 84 ? 6.204 -3.213 17.160 1.00 89.44 84 LEU A O 1
ATOM 644 N N . THR A 1 85 ? 8.181 -2.810 16.170 1.00 88.88 85 THR A N 1
ATOM 645 C CA . THR A 1 85 ? 8.944 -2.739 17.432 1.00 88.88 85 THR A CA 1
ATOM 646 C C . THR A 1 85 ? 8.668 -1.469 18.236 1.00 88.88 85 THR A C 1
ATOM 648 O O . THR A 1 85 ? 8.758 -1.482 19.462 1.00 88.88 85 THR A O 1
ATOM 651 N N . VAL A 1 86 ? 8.301 -0.377 17.559 1.00 85.38 86 VAL A N 1
ATOM 652 C CA . VAL A 1 86 ? 8.081 0.942 18.175 1.00 85.38 86 VAL A CA 1
ATOM 653 C C . VAL A 1 86 ? 6.604 1.329 18.261 1.00 85.38 86 VAL A C 1
ATOM 655 O O . VAL A 1 86 ? 6.287 2.443 18.679 1.00 85.38 86 VAL A O 1
ATOM 658 N N . ALA A 1 87 ? 5.682 0.461 17.837 1.00 73.44 87 ALA A N 1
ATOM 659 C CA . ALA A 1 87 ? 4.256 0.765 17.787 1.00 73.44 87 ALA A CA 1
ATOM 660 C C . ALA A 1 87 ? 3.575 0.625 19.166 1.00 73.44 87 ALA A C 1
ATOM 662 O O . ALA A 1 87 ? 3.365 -0.498 19.622 1.00 73.44 87 ALA A O 1
ATOM 663 N N . PRO A 1 88 ? 3.148 1.726 19.821 1.00 69.00 88 PRO A N 1
ATOM 664 C CA . PRO A 1 88 ? 2.370 1.662 21.049 1.00 69.00 88 PRO A CA 1
ATOM 665 C C . PRO A 1 88 ? 1.067 0.853 20.917 1.00 69.00 88 PRO A C 1
ATOM 667 O O . PRO A 1 88 ? 0.308 1.060 19.961 1.00 69.00 88 PRO A O 1
ATOM 670 N N . PRO A 1 89 ? 0.734 0.022 21.927 1.00 64.56 89 PRO A N 1
ATOM 671 C CA . PRO A 1 89 ? -0.543 -0.697 22.028 1.00 64.56 89 PRO A CA 1
ATOM 672 C C . PRO A 1 89 ? -1.774 0.219 21.991 1.00 64.56 89 PRO A C 1
ATOM 674 O O . PRO A 1 89 ? -2.856 -0.182 21.556 1.00 64.56 89 PRO A O 1
ATOM 677 N N . GLN A 1 90 ? -1.607 1.478 22.409 1.00 62.81 90 GLN A N 1
ATOM 678 C CA . GLN A 1 90 ? -2.651 2.500 22.392 1.00 62.81 90 GLN A CA 1
ATOM 679 C C . GLN A 1 90 ? -3.070 2.900 20.972 1.00 62.81 90 GLN A C 1
ATOM 681 O O . GLN A 1 90 ? -3.974 3.713 20.845 1.00 62.81 90 GLN A O 1
ATOM 686 N N . ARG A 1 91 ? -2.473 2.324 19.912 1.00 78.06 91 ARG A N 1
ATOM 687 C CA . ARG A 1 91 ? -2.903 2.529 18.522 1.00 78.06 91 ARG A CA 1
ATOM 688 C C . ARG A 1 91 ? -4.052 1.626 18.047 1.00 78.06 91 ARG A C 1
ATOM 690 O O . ARG A 1 91 ? -4.171 1.357 16.854 1.00 78.06 91 ARG A O 1
ATOM 697 N N . SER A 1 92 ? -4.873 1.116 18.965 1.00 86.69 92 SER A N 1
ATOM 698 C CA . SER A 1 92 ? -5.992 0.215 18.662 1.00 86.69 92 SER A CA 1
ATOM 699 C C . SER A 1 92 ? -7.368 0.889 18.709 1.00 86.69 92 SER A C 1
ATOM 701 O O . SER A 1 92 ? -7.574 1.884 19.399 1.00 86.69 92 SER A O 1
ATOM 703 N N . PHE A 1 93 ? -8.335 0.336 17.978 1.00 87.69 93 PHE A N 1
ATOM 704 C CA . PHE A 1 93 ? -9.735 0.771 18.020 1.00 87.69 93 PHE A CA 1
ATOM 705 C C . PHE A 1 93 ? -10.699 -0.407 17.835 1.00 87.69 93 PHE A C 1
ATOM 707 O O . PHE A 1 93 ? -10.319 -1.473 17.346 1.00 87.69 93 PHE A O 1
ATOM 714 N N . ALA A 1 94 ? -11.958 -0.231 18.240 1.00 90.38 94 ALA A N 1
ATOM 715 C CA . ALA A 1 94 ? -12.981 -1.253 18.057 1.00 90.38 94 ALA A CA 1
ATOM 716 C C . ALA A 1 94 ? -13.370 -1.367 16.574 1.00 90.38 94 ALA A C 1
ATOM 718 O O . ALA A 1 94 ? -13.808 -0.387 15.972 1.00 90.38 94 ALA A O 1
ATOM 719 N N . TYR A 1 95 ? -13.207 -2.550 15.978 1.00 92.81 95 TYR A N 1
ATOM 720 C CA . TYR A 1 95 ? -13.547 -2.796 14.574 1.00 92.81 95 TYR A CA 1
ATOM 721 C C . TYR A 1 95 ? -13.682 -4.291 14.271 1.00 92.81 95 TYR A C 1
ATOM 723 O O . TYR A 1 95 ? -13.228 -5.142 15.034 1.00 92.81 95 TYR A O 1
ATOM 731 N N . VAL A 1 96 ? -14.280 -4.627 13.128 1.00 95.31 96 VAL A N 1
ATOM 732 C CA . VAL A 1 96 ? -14.273 -5.998 12.602 1.00 95.31 96 VAL A CA 1
ATOM 733 C C . VAL A 1 96 ? -12.965 -6.211 11.841 1.00 95.31 96 VAL A C 1
ATOM 735 O O . VAL A 1 96 ? -12.821 -5.763 10.703 1.00 95.31 96 VAL A O 1
ATOM 738 N N . ALA A 1 97 ? -11.998 -6.890 12.463 1.00 93.94 97 ALA A N 1
ATOM 739 C CA . ALA A 1 97 ? -10.654 -7.073 11.902 1.00 93.94 97 ALA A CA 1
ATOM 740 C C . ALA A 1 97 ? -10.667 -7.693 10.490 1.00 93.94 97 ALA A C 1
ATOM 742 O O . ALA A 1 97 ? -9.885 -7.285 9.634 1.00 93.94 97 ALA A O 1
ATOM 743 N N . GLN A 1 98 ? -11.610 -8.603 10.218 1.00 95.88 98 GLN A N 1
ATOM 744 C CA . GLN A 1 98 ? -11.766 -9.233 8.904 1.00 95.88 98 GLN A CA 1
ATOM 745 C C . GLN A 1 98 ? -12.110 -8.230 7.793 1.00 95.88 98 GLN A C 1
ATOM 747 O O . GLN A 1 98 ? -11.603 -8.345 6.679 1.00 95.88 98 GLN A O 1
ATOM 752 N N . HIS A 1 99 ? -12.958 -7.235 8.078 1.00 97.38 99 HIS A N 1
ATOM 753 C CA . HIS A 1 99 ? -13.289 -6.199 7.097 1.00 97.38 99 HIS A CA 1
ATOM 754 C C . HIS A 1 99 ? -12.046 -5.374 6.765 1.00 97.38 99 HIS A C 1
ATOM 756 O O . HIS A 1 99 ? -11.744 -5.145 5.597 1.00 97.38 99 HIS A O 1
ATOM 762 N N . LEU A 1 100 ? -11.295 -4.985 7.798 1.00 96.56 100 LEU A N 1
ATOM 763 C CA . LEU A 1 100 ? -10.070 -4.212 7.633 1.00 96.56 100 LEU A CA 1
ATOM 764 C C . LEU A 1 100 ? -9.002 -4.993 6.848 1.00 96.56 100 LEU A C 1
ATOM 766 O O . LEU A 1 100 ? -8.354 -4.417 5.978 1.00 96.56 100 LEU A O 1
ATOM 770 N N . PHE A 1 101 ? -8.875 -6.303 7.092 1.00 98.12 101 PHE A N 1
ATOM 771 C CA . PHE A 1 101 ? -7.985 -7.188 6.337 1.00 98.12 101 PHE A CA 1
ATOM 772 C C . PHE A 1 101 ? -8.290 -7.157 4.837 1.00 98.12 101 PHE A C 1
ATOM 774 O O . PHE A 1 101 ? -7.385 -6.911 4.043 1.00 98.12 101 PHE A O 1
ATOM 781 N N . TYR A 1 102 ? -9.550 -7.362 4.438 1.00 98.38 102 TYR A N 1
ATOM 782 C CA . TYR A 1 102 ? -9.907 -7.371 3.017 1.00 98.38 102 TYR A CA 1
ATOM 783 C C . TYR A 1 102 ? -9.772 -5.994 2.368 1.00 98.38 102 TYR A C 1
ATOM 785 O O . TYR A 1 102 ? -9.294 -5.909 1.241 1.00 98.38 102 TYR A O 1
ATOM 793 N N . ILE A 1 103 ? -10.113 -4.913 3.078 1.00 98.38 103 ILE A N 1
ATOM 794 C CA . ILE A 1 103 ? -9.889 -3.547 2.583 1.00 98.38 103 ILE A CA 1
ATOM 795 C C . ILE A 1 103 ? -8.399 -3.334 2.281 1.00 98.38 103 ILE A C 1
ATOM 797 O O . ILE A 1 103 ? -8.050 -2.908 1.180 1.00 98.38 103 ILE A O 1
ATOM 801 N N . PHE A 1 104 ? -7.510 -3.671 3.220 1.00 98.56 104 PHE A N 1
ATOM 802 C CA . PHE A 1 104 ? -6.070 -3.563 2.990 1.00 98.56 104 PHE A CA 1
ATOM 803 C C . PHE A 1 104 ? -5.587 -4.478 1.873 1.00 98.56 104 PHE A C 1
ATOM 805 O O . PHE A 1 104 ? -4.822 -4.021 1.030 1.00 98.56 104 PHE A O 1
ATOM 812 N N . LEU A 1 105 ? -6.041 -5.731 1.829 1.00 98.75 105 LEU A N 1
ATOM 813 C CA . LEU A 1 105 ? -5.638 -6.690 0.804 1.00 98.75 105 LEU A CA 1
ATOM 814 C C . LEU A 1 105 ? -5.942 -6.158 -0.601 1.00 98.75 105 LEU A C 1
ATOM 816 O O . LEU A 1 105 ? -5.063 -6.154 -1.460 1.00 98.75 105 LEU A O 1
ATOM 820 N N . GLU A 1 106 ? -7.163 -5.678 -0.837 1.00 98.62 106 GLU A N 1
ATOM 821 C CA . GLU A 1 106 ? -7.565 -5.164 -2.148 1.00 98.62 106 GLU A CA 1
ATOM 822 C C . GLU A 1 106 ? -6.789 -3.898 -2.538 1.00 98.62 106 GLU A C 1
ATOM 824 O O . GLU A 1 106 ? -6.297 -3.800 -3.665 1.00 98.62 106 GLU A O 1
ATOM 829 N N . ILE A 1 107 ? -6.604 -2.954 -1.607 1.00 98.56 107 ILE A N 1
ATOM 830 C CA . ILE A 1 107 ? -5.836 -1.730 -1.880 1.00 98.56 107 ILE A CA 1
ATOM 831 C C . ILE A 1 107 ? -4.363 -2.062 -2.157 1.00 98.56 107 ILE A C 1
ATOM 833 O O . ILE A 1 107 ? -3.789 -1.547 -3.115 1.00 98.56 107 ILE A O 1
ATOM 837 N N . LEU A 1 108 ? -3.754 -2.946 -1.362 1.00 98.69 108 LEU A N 1
ATOM 838 C CA . LEU A 1 108 ? -2.354 -3.341 -1.516 1.00 98.69 108 LEU A CA 1
ATOM 839 C C . LEU A 1 108 ? -2.113 -4.083 -2.830 1.00 98.69 108 LEU A C 1
ATOM 841 O O . LEU A 1 108 ? -1.148 -3.762 -3.517 1.00 98.69 108 LEU A O 1
ATOM 845 N N . LYS A 1 109 ? -2.993 -5.010 -3.233 1.00 98.50 109 LYS A N 1
ATOM 846 C CA . LYS A 1 109 ? -2.891 -5.668 -4.549 1.00 98.50 109 LYS A CA 1
ATOM 847 C C . LYS A 1 109 ? -2.869 -4.644 -5.683 1.00 98.50 109 LYS A C 1
ATOM 849 O O . LYS A 1 109 ? -2.014 -4.732 -6.561 1.00 98.50 109 LYS A O 1
ATOM 854 N N . ASN A 1 110 ? -3.768 -3.658 -5.643 1.00 98.06 110 ASN A N 1
ATOM 855 C CA . ASN A 1 110 ? -3.838 -2.606 -6.658 1.00 98.06 110 ASN A CA 1
ATOM 856 C C . ASN A 1 110 ? -2.569 -1.738 -6.672 1.00 98.06 110 ASN A C 1
ATOM 858 O O . ASN A 1 110 ? -1.990 -1.517 -7.735 1.00 98.06 110 ASN A O 1
ATOM 862 N N . ALA A 1 111 ? -2.107 -1.303 -5.497 1.00 98.38 111 ALA A N 1
ATOM 863 C CA . ALA A 1 111 ? -0.891 -0.508 -5.327 1.00 98.38 111 ALA A CA 1
ATOM 864 C C . ALA A 1 111 ? 0.370 -1.242 -5.823 1.00 98.38 111 ALA A C 1
ATOM 866 O O . ALA A 1 111 ? 1.184 -0.676 -6.560 1.00 98.38 111 ALA A O 1
ATOM 867 N N . MET A 1 112 ? 0.524 -2.517 -5.451 1.00 98.50 112 MET A N 1
ATOM 868 C CA . MET A 1 112 ? 1.650 -3.358 -5.863 1.00 98.50 112 MET A CA 1
ATOM 869 C C . MET A 1 112 ? 1.648 -3.592 -7.369 1.00 98.50 112 MET A C 1
ATOM 871 O O . MET A 1 112 ? 2.671 -3.379 -8.015 1.00 98.50 112 MET A O 1
ATOM 875 N N . ARG A 1 113 ? 0.495 -3.963 -7.937 1.00 98.25 113 ARG A N 1
ATOM 876 C CA . ARG A 1 113 ? 0.324 -4.146 -9.380 1.00 98.25 113 ARG A CA 1
ATOM 877 C C . ARG A 1 113 ? 0.740 -2.898 -10.156 1.00 98.25 113 ARG A C 1
ATOM 879 O O . ARG A 1 113 ? 1.591 -2.989 -11.034 1.00 98.25 113 ARG A O 1
ATOM 886 N N . ALA A 1 114 ? 0.187 -1.737 -9.801 1.00 98.31 114 ALA A N 1
ATOM 887 C CA . ALA A 1 114 ? 0.486 -0.484 -10.493 1.00 98.31 114 ALA A CA 1
ATOM 888 C C . ALA A 1 114 ? 1.974 -0.111 -10.399 1.00 98.31 114 ALA A C 1
ATOM 890 O O . ALA A 1 114 ? 2.549 0.397 -11.362 1.00 98.31 114 ALA A O 1
ATOM 891 N N . THR A 1 115 ? 2.599 -0.381 -9.251 1.00 98.44 115 THR A N 1
ATOM 892 C CA . THR A 1 115 ? 4.029 -0.152 -9.030 1.00 98.44 115 THR A CA 1
ATOM 893 C C . THR A 1 115 ? 4.891 -1.062 -9.903 1.00 98.44 115 THR A C 1
ATOM 895 O O . THR A 1 115 ? 5.769 -0.573 -10.611 1.00 98.44 115 THR A O 1
ATOM 898 N N . VAL A 1 116 ? 4.632 -2.373 -9.885 1.00 98.31 116 VAL A N 1
ATOM 899 C CA . VAL A 1 116 ? 5.427 -3.352 -10.636 1.00 98.31 116 VAL A CA 1
ATOM 900 C C . VAL A 1 116 ? 5.262 -3.160 -12.138 1.00 98.31 116 VAL A C 1
ATOM 902 O O . VAL A 1 116 ? 6.262 -3.125 -12.845 1.00 98.31 116 VAL A O 1
ATOM 905 N N . GLU A 1 117 ? 4.034 -2.980 -12.631 1.00 97.94 117 GLU A N 1
ATOM 906 C CA . GLU A 1 117 ? 3.782 -2.766 -14.063 1.00 97.94 117 GLU A CA 1
ATOM 907 C C . GLU A 1 117 ? 4.518 -1.526 -14.582 1.00 97.94 117 GLU A C 1
ATOM 909 O O . GLU A 1 117 ? 5.151 -1.584 -15.638 1.00 97.94 117 GLU A O 1
ATOM 914 N N . LYS A 1 118 ? 4.510 -0.428 -13.813 1.00 98.00 118 LYS A N 1
ATOM 915 C CA . LYS A 1 118 ? 5.249 0.783 -14.177 1.00 98.00 118 LYS A CA 1
ATOM 916 C C . LYS A 1 118 ? 6.760 0.558 -14.178 1.00 98.00 118 LYS A C 1
ATOM 918 O O . LYS A 1 118 ? 7.415 0.910 -15.153 1.00 98.00 118 LYS A O 1
ATOM 923 N N . SER A 1 119 ? 7.315 -0.030 -13.120 1.00 97.69 119 SER A N 1
ATOM 924 C CA . SER A 1 119 ? 8.756 -0.303 -13.040 1.00 97.69 119 SER A CA 1
ATOM 925 C C . SER A 1 11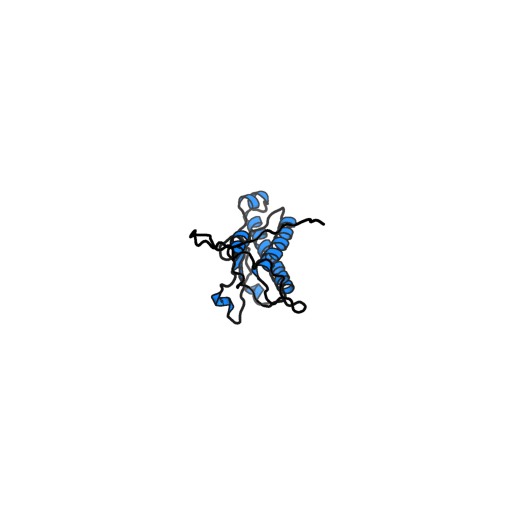9 ? 9.235 -1.263 -14.133 1.00 97.69 119 SER A C 1
ATOM 927 O O . SER A 1 119 ? 10.318 -1.075 -14.688 1.00 97.69 119 SER A O 1
ATOM 929 N N . LEU A 1 120 ? 8.419 -2.258 -14.487 1.00 97.56 120 LEU A N 1
ATOM 930 C CA . LEU A 1 120 ? 8.709 -3.189 -15.571 1.00 97.56 120 LEU A CA 1
ATOM 931 C C . LEU A 1 120 ? 8.697 -2.480 -16.929 1.00 97.56 120 LEU A C 1
ATOM 933 O O . LEU A 1 120 ? 9.606 -2.683 -17.731 1.00 97.56 120 LEU A O 1
ATOM 937 N N . PHE A 1 121 ? 7.716 -1.608 -17.172 1.00 97.00 121 PHE A N 1
ATOM 938 C CA . PHE A 1 121 ? 7.673 -0.774 -18.373 1.00 97.00 121 PHE A CA 1
ATOM 939 C C . PHE A 1 121 ? 8.900 0.143 -18.477 1.00 97.00 121 PHE A C 1
ATOM 941 O O . PHE A 1 121 ? 9.552 0.173 -19.520 1.00 97.00 121 PHE A O 1
ATOM 948 N N . ASP A 1 122 ? 9.261 0.824 -17.385 1.00 96.25 122 ASP A N 1
ATOM 949 C CA . ASP A 1 122 ? 10.446 1.691 -17.306 1.00 96.25 122 ASP A CA 1
ATOM 950 C C . ASP A 1 122 ? 11.751 0.892 -17.543 1.00 96.25 122 ASP A C 1
ATOM 952 O O . ASP A 1 122 ? 12.737 1.425 -18.056 1.00 96.25 122 ASP A O 1
ATOM 956 N N . SER A 1 123 ? 11.740 -0.413 -17.242 1.00 96.69 123 SER A N 1
ATOM 957 C CA . SER A 1 123 ? 12.843 -1.356 -17.491 1.00 96.69 123 SER A CA 1
ATOM 958 C C . SER A 1 123 ? 12.803 -2.008 -18.882 1.00 96.69 123 SER A C 1
ATOM 960 O O . SER A 1 123 ? 13.626 -2.873 -19.177 1.00 96.69 123 SER A O 1
ATOM 962 N N . GLY A 1 124 ? 11.874 -1.607 -19.756 1.00 96.38 124 GLY A N 1
ATOM 963 C CA . GLY A 1 124 ? 11.731 -2.149 -21.110 1.00 96.38 124 GLY A CA 1
ATOM 964 C C . GLY A 1 124 ? 11.109 -3.548 -21.174 1.00 96.38 124 GLY A C 1
ATOM 965 O O . GLY A 1 124 ? 11.291 -4.244 -22.168 1.00 96.38 124 GLY A O 1
ATOM 966 N N . GLY A 1 125 ? 10.394 -3.976 -20.131 1.00 96.19 125 GLY A N 1
ATOM 967 C CA . GLY A 1 125 ? 9.803 -5.315 -20.040 1.00 96.19 125 GLY A CA 1
ATOM 968 C C . GLY A 1 125 ? 10.744 -6.393 -19.492 1.00 96.19 125 GLY A C 1
ATOM 969 O O . GLY A 1 125 ? 10.345 -7.552 -19.403 1.00 96.19 125 GLY A O 1
ATOM 970 N N . ASP A 1 126 ? 11.974 -6.033 -19.118 1.00 97.50 126 ASP A N 1
ATOM 971 C CA . ASP A 1 126 ? 12.963 -6.964 -18.575 1.00 97.50 126 ASP A CA 1
ATOM 972 C C . ASP A 1 126 ? 12.818 -7.097 -17.050 1.00 97.50 126 ASP A C 1
ATOM 974 O O . ASP A 1 126 ? 13.010 -6.140 -16.293 1.00 97.50 126 ASP A O 1
ATOM 978 N N . TYR A 1 127 ? 12.475 -8.306 -16.604 1.00 96.88 127 TYR A N 1
ATOM 979 C CA . TYR A 1 127 ? 12.284 -8.628 -15.192 1.00 96.88 127 TYR A CA 1
ATOM 980 C C . TYR A 1 127 ? 13.581 -8.596 -14.380 1.00 96.88 127 TYR A C 1
ATOM 982 O O . TYR A 1 127 ? 13.539 -8.215 -13.210 1.00 96.88 127 TYR A O 1
ATOM 990 N N . GLU A 1 128 ? 14.717 -8.982 -14.963 1.00 96.94 128 GLU A N 1
ATOM 991 C CA . GLU A 1 128 ? 15.995 -9.003 -14.248 1.00 96.94 128 GLU A CA 1
ATOM 992 C C . GLU A 1 128 ? 16.507 -7.579 -14.061 1.00 96.94 128 GLU A C 1
ATOM 994 O O . GLU A 1 128 ? 16.799 -7.161 -12.943 1.00 96.94 128 GLU A O 1
ATOM 999 N N . ARG A 1 129 ? 16.459 -6.775 -15.127 1.00 96.69 129 ARG A N 1
ATOM 1000 C CA . ARG A 1 129 ? 16.784 -5.349 -15.042 1.00 96.69 129 ARG A CA 1
ATOM 1001 C C . ARG A 1 129 ? 15.880 -4.612 -14.054 1.00 96.69 129 ARG A C 1
ATOM 1003 O O . ARG A 1 129 ? 16.353 -3.773 -13.289 1.00 96.69 129 ARG A O 1
ATOM 1010 N N . CYS A 1 130 ? 14.583 -4.925 -14.045 1.00 96.94 130 CYS A N 1
ATOM 1011 C CA . CYS A 1 130 ? 13.644 -4.355 -13.080 1.00 96.94 130 CYS A CA 1
ATOM 1012 C C . CYS A 1 130 ? 13.991 -4.757 -11.639 1.00 96.94 130 CYS A C 1
ATOM 1014 O O . CYS A 1 130 ? 13.846 -3.946 -10.722 1.00 96.94 130 CYS A O 1
ATOM 1016 N N . ARG A 1 131 ? 14.449 -5.997 -11.425 1.00 96.38 131 ARG A N 1
ATOM 1017 C CA . ARG A 1 131 ? 14.896 -6.473 -10.112 1.00 96.38 131 ARG A CA 1
ATOM 1018 C C . ARG A 1 131 ? 16.135 -5.714 -9.642 1.00 96.38 131 ARG A C 1
ATOM 1020 O O . ARG A 1 131 ? 16.157 -5.273 -8.498 1.00 96.38 131 ARG A O 1
ATOM 1027 N N . GLU A 1 132 ? 17.120 -5.535 -10.517 1.00 96.50 132 GLU A N 1
ATOM 1028 C CA . GLU A 1 132 ? 18.355 -4.797 -10.225 1.00 96.50 132 GLU A CA 1
ATOM 1029 C C . GLU A 1 132 ? 18.094 -3.316 -9.922 1.00 96.50 132 GLU A C 1
ATOM 1031 O O . GLU A 1 132 ? 18.688 -2.758 -9.000 1.00 96.50 132 GLU A O 1
ATOM 1036 N N . ALA A 1 133 ? 17.178 -2.680 -10.659 1.00 96.12 133 ALA A N 1
ATOM 1037 C CA . ALA A 1 133 ? 16.786 -1.291 -10.422 1.00 96.12 133 ALA A CA 1
ATOM 1038 C C . ALA A 1 133 ? 16.016 -1.100 -9.102 1.00 96.12 133 ALA A C 1
ATOM 1040 O O . ALA A 1 133 ? 16.044 -0.015 -8.516 1.00 96.12 133 ALA A O 1
ATOM 1041 N N . GLY A 1 134 ? 15.336 -2.150 -8.636 1.00 96.12 134 GLY A N 1
ATOM 1042 C CA . GLY A 1 134 ? 14.490 -2.120 -7.452 1.00 96.12 134 GLY A CA 1
ATOM 1043 C C . GLY A 1 134 ? 13.118 -1.490 -7.704 1.00 96.12 134 GLY A C 1
ATOM 1044 O O . GLY A 1 134 ? 12.888 -0.728 -8.645 1.00 96.12 134 GLY A O 1
ATOM 1045 N N . LEU A 1 135 ? 12.171 -1.821 -6.827 1.00 98.19 135 LEU A N 1
ATOM 1046 C CA . LEU A 1 135 ? 10.809 -1.296 -6.873 1.00 98.19 135 LEU A CA 1
ATOM 1047 C C . LEU A 1 135 ? 10.638 -0.182 -5.837 1.00 98.19 135 LEU A C 1
ATOM 1049 O O . LEU A 1 135 ? 11.107 -0.331 -4.705 1.00 98.19 135 LEU A O 1
ATOM 1053 N N . PRO A 1 136 ? 9.935 0.918 -6.161 1.00 98.12 136 PRO A N 1
ATOM 1054 C CA . PRO A 1 136 ? 9.603 1.905 -5.148 1.00 98.12 136 PRO A CA 1
ATOM 1055 C C . PRO A 1 136 ? 8.650 1.291 -4.106 1.00 98.12 136 PRO A C 1
ATOM 1057 O O . PRO A 1 136 ? 7.735 0.554 -4.478 1.00 98.12 136 PRO A O 1
ATOM 1060 N N . PRO A 1 137 ? 8.819 1.596 -2.809 1.00 98.31 137 PRO A N 1
ATOM 1061 C CA . PRO A 1 137 ? 7.989 1.003 -1.772 1.00 98.31 137 PRO A CA 1
ATOM 1062 C C . PRO A 1 137 ? 6.564 1.558 -1.799 1.00 98.31 137 PRO A C 1
ATOM 1064 O O . PRO A 1 137 ? 6.336 2.737 -2.097 1.00 98.31 137 PRO A O 1
ATOM 1067 N N . VAL A 1 138 ? 5.610 0.724 -1.389 1.00 98.56 138 VAL A N 1
ATOM 1068 C CA . VAL A 1 138 ? 4.265 1.177 -1.028 1.00 98.56 138 VAL A CA 1
ATOM 1069 C C . VAL A 1 138 ? 4.349 1.801 0.363 1.00 98.56 138 VAL A C 1
ATOM 1071 O O . VAL A 1 138 ? 4.853 1.198 1.308 1.00 98.56 138 VAL A O 1
ATOM 1074 N N . THR A 1 139 ? 3.882 3.039 0.493 1.00 98.38 139 THR A N 1
ATOM 1075 C CA . THR A 1 139 ? 3.974 3.807 1.737 1.00 98.38 139 THR A CA 1
ATOM 1076 C C . THR A 1 139 ? 2.627 3.836 2.441 1.00 98.38 139 THR A C 1
ATOM 1078 O O . THR A 1 139 ? 1.615 4.188 1.837 1.00 98.38 139 THR A O 1
ATOM 1081 N N . VAL A 1 140 ? 2.616 3.531 3.734 1.00 97.56 140 VAL A N 1
ATOM 1082 C CA . VAL A 1 140 ? 1.440 3.627 4.596 1.00 97.56 140 VAL A CA 1
ATOM 1083 C C . VAL A 1 140 ? 1.659 4.705 5.646 1.00 97.56 140 VAL A C 1
ATOM 1085 O O . VAL A 1 140 ? 2.694 4.750 6.310 1.00 97.56 140 VAL A O 1
ATOM 1088 N N . THR A 1 141 ? 0.674 5.584 5.804 1.00 94.62 141 THR A N 1
ATOM 1089 C CA . THR A 1 141 ? 0.617 6.537 6.911 1.00 94.62 141 THR A CA 1
ATOM 1090 C C . THR A 1 141 ? -0.469 6.108 7.883 1.00 94.62 141 THR A C 1
ATOM 1092 O O . THR A 1 141 ? -1.651 6.111 7.533 1.00 94.62 141 THR A O 1
ATOM 1095 N N . LEU A 1 142 ? -0.050 5.733 9.089 1.00 90.50 142 LEU A N 1
ATOM 1096 C CA . LEU A 1 142 ? -0.919 5.453 10.224 1.00 90.50 142 LEU A CA 1
ATOM 1097 C C . LEU A 1 142 ? -0.998 6.686 11.139 1.00 90.50 142 LEU A C 1
ATOM 1099 O O . LEU A 1 142 ? 0.027 7.354 11.324 1.00 90.50 142 LEU A O 1
ATOM 1103 N N . PRO A 1 143 ? -2.175 6.967 11.726 1.00 83.00 143 PRO A N 1
ATOM 1104 C CA . PRO A 1 143 ? -2.371 8.109 12.609 1.00 83.00 143 PRO A CA 1
ATOM 1105 C C . PRO A 1 143 ? -1.512 7.990 13.873 1.00 83.00 143 PRO A C 1
ATOM 1107 O O . PRO A 1 143 ? -1.202 6.892 14.352 1.00 83.00 143 PRO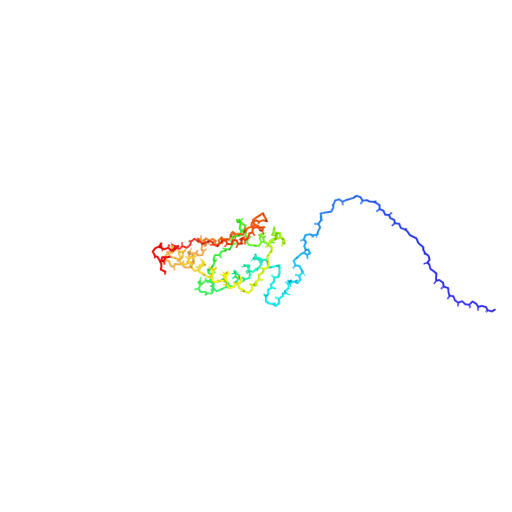 A O 1
ATOM 1110 N N . ASP A 1 144 ? -1.108 9.142 14.402 1.00 75.81 144 ASP A N 1
ATOM 1111 C CA . ASP A 1 144 ? -0.448 9.223 15.699 1.00 75.81 144 ASP A CA 1
ATOM 1112 C C . ASP A 1 144 ? -1.451 9.067 16.858 1.00 75.81 144 ASP A C 1
ATOM 1114 O O . ASP A 1 144 ? -2.663 8.968 16.671 1.00 75.81 144 ASP A O 1
ATOM 1118 N N . LEU A 1 145 ? -0.939 9.007 18.090 1.00 67.12 145 LEU A N 1
ATOM 1119 C CA . LEU A 1 145 ? -1.786 8.822 19.273 1.00 67.12 145 LEU A CA 1
ATOM 1120 C C . LEU A 1 145 ? -2.709 10.023 19.537 1.00 67.12 145 LEU A C 1
ATOM 1122 O O . LEU A 1 145 ? -3.797 9.837 20.075 1.00 67.12 145 LEU A O 1
ATOM 1126 N N . SER A 1 146 ? -2.300 11.237 19.160 1.00 64.31 146 SER A N 1
ATOM 1127 C CA . SER A 1 146 ? -3.100 12.459 19.320 1.00 64.31 146 SER A CA 1
ATOM 1128 C C . SER A 1 146 ? -4.321 12.486 18.403 1.00 64.31 146 SER A C 1
ATOM 1130 O O . SER A 1 146 ? -5.396 12.884 18.838 1.00 64.31 146 SER A O 1
ATOM 1132 N N . SER A 1 147 ? -4.186 12.002 17.167 1.00 60.31 147 SER A N 1
ATOM 1133 C CA . SER A 1 147 ? -5.272 11.906 16.177 1.00 60.31 147 SER A CA 1
ATOM 1134 C C . SER A 1 147 ? -6.203 10.711 16.404 1.00 60.31 147 SER A C 1
ATOM 1136 O O . SER A 1 147 ? -7.249 10.588 15.773 1.00 60.31 147 SER A O 1
ATOM 1138 N N . MET A 1 148 ? -5.869 9.831 17.347 1.00 55.16 148 MET A N 1
ATOM 1139 C CA . MET A 1 148 ? -6.670 8.650 17.655 1.00 55.16 148 MET A CA 1
ATOM 1140 C C . MET A 1 148 ? -7.818 8.874 18.636 1.00 55.16 148 MET A C 1
ATOM 1142 O O . MET A 1 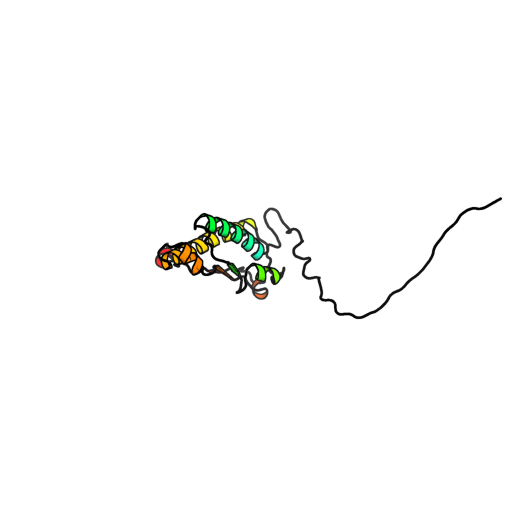148 ? -8.598 7.950 18.866 1.00 55.16 148 MET A O 1
ATOM 1146 N N . TRP A 1 149 ? -7.937 10.075 19.196 1.00 56.41 149 TRP A N 1
ATOM 1147 C CA . TRP A 1 149 ? -9.097 10.500 19.985 1.00 56.41 149 TRP A CA 1
ATOM 1148 C C . TRP A 1 149 ? -10.135 11.244 19.148 1.00 56.41 149 TRP A C 1
ATOM 1150 O O . TRP A 1 149 ? -11.199 11.585 19.658 1.00 56.41 149 TRP A O 1
ATOM 1160 N N . ASP A 1 150 ? -9.842 11.462 17.865 1.00 61.72 150 ASP A N 1
ATOM 1161 C CA . ASP A 1 150 ? -10.784 12.059 16.933 1.00 61.72 150 ASP A CA 1
ATOM 1162 C C . ASP A 1 150 ? -11.952 11.095 16.645 1.00 61.72 150 ASP A C 1
ATOM 1164 O O . ASP A 1 150 ? -11.933 9.924 17.043 1.00 61.72 150 ASP A O 1
ATOM 1168 N N . PHE A 1 151 ? -12.989 11.537 15.946 1.00 70.75 151 PHE A N 1
ATOM 1169 C CA . PHE A 1 151 ? -14.068 10.650 15.470 1.00 70.75 151 PHE A CA 1
ATOM 1170 C C . PHE A 1 151 ? -13.681 9.891 14.189 1.00 70.75 151 PHE A C 1
ATOM 1172 O O . PHE A 1 151 ? -14.318 8.897 13.841 1.00 70.75 151 PHE A O 1
ATOM 1179 N N . GLU A 1 152 ? -12.618 10.322 13.505 1.00 76.44 152 GLU A N 1
ATOM 1180 C CA . GLU A 1 152 ? -12.148 9.740 12.248 1.00 76.44 152 GLU A CA 1
ATOM 1181 C C . GLU A 1 152 ? -10.869 8.907 12.441 1.00 76.44 152 GLU A C 1
ATOM 1183 O O . GLU A 1 152 ? -9.982 9.237 13.230 1.00 76.44 152 GLU A O 1
ATOM 1188 N N . ARG A 1 153 ? -10.766 7.778 11.732 1.00 82.75 153 ARG A N 1
ATOM 1189 C CA . ARG A 1 153 ? -9.557 6.941 11.686 1.00 82.75 153 ARG A CA 1
ATOM 1190 C C . ARG A 1 153 ? -9.094 6.847 10.238 1.00 82.75 153 ARG A C 1
ATOM 1192 O O . ARG A 1 153 ? -9.644 6.067 9.465 1.00 82.75 153 ARG A O 1
ATOM 1199 N N . THR A 1 154 ? -8.070 7.620 9.888 1.00 89.19 154 THR A N 1
ATOM 1200 C CA . THR A 1 154 ? -7.575 7.707 8.507 1.00 89.19 154 THR A CA 1
ATOM 1201 C C . THR A 1 154 ? -6.273 6.942 8.351 1.00 89.19 154 THR A C 1
ATOM 1203 O O . THR A 1 154 ? -5.288 7.225 9.025 1.00 89.19 154 THR A O 1
ATOM 1206 N N . ILE A 1 155 ? -6.262 5.983 7.427 1.00 92.94 155 ILE A N 1
ATOM 1207 C CA . ILE A 1 155 ? -5.072 5.224 7.039 1.00 92.94 155 ILE A CA 1
ATOM 1208 C C . ILE A 1 155 ? -4.829 5.489 5.563 1.00 92.94 155 ILE A C 1
ATOM 1210 O O . ILE A 1 155 ? -5.668 5.177 4.720 1.00 92.94 155 ILE A O 1
ATOM 1214 N N . LYS A 1 156 ? -3.682 6.087 5.248 1.00 95.88 156 LYS A N 1
ATOM 1215 C CA . LYS A 1 156 ? -3.319 6.425 3.870 1.00 95.88 156 LYS A CA 1
ATOM 1216 C C . LYS A 1 156 ? -2.391 5.357 3.318 1.00 95.88 156 LYS A C 1
ATOM 1218 O O . LYS A 1 156 ? -1.366 5.093 3.934 1.00 95.88 156 LYS A O 1
ATOM 1223 N N . ILE A 1 157 ? -2.706 4.811 2.148 1.00 97.81 157 ILE A N 1
ATOM 1224 C CA . ILE A 1 157 ? -1.820 3.929 1.381 1.00 97.81 157 ILE A CA 1
ATOM 1225 C C . ILE A 1 157 ? -1.479 4.652 0.080 1.00 97.81 157 ILE A C 1
ATOM 1227 O O . ILE A 1 157 ? -2.374 5.155 -0.596 1.00 97.81 157 ILE A O 1
ATOM 1231 N N . ALA A 1 158 ? -0.194 4.755 -0.237 1.00 98.06 158 ALA A N 1
ATOM 1232 C CA . ALA A 1 158 ? 0.308 5.463 -1.405 1.00 98.06 158 ALA A CA 1
ATOM 1233 C C . ALA A 1 158 ? 1.330 4.605 -2.154 1.00 98.06 158 ALA A C 1
ATOM 1235 O O . ALA A 1 158 ? 2.259 4.067 -1.553 1.00 98.06 158 ALA A O 1
ATOM 1236 N N . ASP A 1 159 ? 1.174 4.518 -3.468 1.00 98.31 159 ASP A N 1
ATOM 1237 C CA . ASP A 1 159 ? 2.099 3.852 -4.379 1.00 98.31 159 ASP A CA 1
ATOM 1238 C C . ASP A 1 159 ? 2.795 4.854 -5.316 1.00 98.31 159 ASP A C 1
ATOM 1240 O O . ASP A 1 159 ? 2.480 6.047 -5.327 1.00 98.31 159 ASP A O 1
ATOM 1244 N N . LYS A 1 160 ? 3.773 4.368 -6.092 1.00 97.19 160 LYS A N 1
ATOM 1245 C CA . LYS A 1 160 ? 4.446 5.139 -7.154 1.00 97.19 160 LYS A CA 1
ATOM 1246 C C . LYS A 1 160 ? 4.227 4.511 -8.537 1.00 97.19 160 LYS A C 1
ATOM 1248 O O . LYS A 1 160 ? 5.144 4.498 -9.357 1.00 97.19 160 LYS A O 1
ATOM 1253 N N . GLY A 1 161 ? 3.033 3.971 -8.777 1.00 94.38 161 GLY A N 1
ATOM 1254 C CA . GLY A 1 161 ? 2.590 3.462 -10.071 1.00 94.38 161 GLY A CA 1
ATOM 1255 C C . GLY A 1 161 ? 2.182 4.574 -11.043 1.00 94.38 161 GLY A C 1
ATOM 1256 O O . GLY A 1 161 ? 2.658 5.708 -10.970 1.00 94.38 161 GLY A O 1
ATOM 1257 N N . TYR A 1 162 ? 1.296 4.253 -11.989 1.00 89.12 162 TYR A N 1
ATOM 1258 C CA . TYR A 1 162 ? 0.861 5.181 -13.047 1.00 89.12 162 TYR A CA 1
ATOM 1259 C C . TYR A 1 162 ? -0.071 6.309 -12.576 1.00 89.12 162 TYR A C 1
ATOM 1261 O O . TYR A 1 162 ? -0.267 7.290 -13.296 1.00 89.12 162 TYR A O 1
ATOM 1269 N N . GLY A 1 163 ? -0.668 6.171 -11.389 1.00 90.19 163 GLY A N 1
ATOM 1270 C CA . GLY A 1 163 ? -1.787 7.007 -10.964 1.00 90.19 163 GLY A CA 1
ATOM 1271 C C . GLY A 1 163 ? -3.042 6.798 -11.825 1.00 90.19 163 GLY A C 1
ATOM 1272 O O . GLY A 1 163 ? -3.091 5.949 -12.715 1.00 90.19 163 GLY A O 1
ATOM 1273 N N . MET A 1 164 ? -4.086 7.583 -11.555 1.00 87.75 164 MET A N 1
ATOM 1274 C CA . MET A 1 164 ? -5.343 7.542 -12.309 1.00 87.75 164 MET A CA 1
ATOM 1275 C C . MET A 1 164 ? -5.643 8.899 -12.941 1.00 87.75 164 MET A C 1
ATOM 1277 O O . MET A 1 164 ? -5.602 9.934 -12.272 1.00 87.75 164 MET A O 1
ATOM 1281 N N . LYS A 1 165 ? -5.994 8.902 -14.235 1.00 88.94 165 LYS A N 1
ATOM 1282 C CA . LYS A 1 165 ? -6.479 10.114 -14.912 1.00 88.94 165 LYS A CA 1
ATOM 1283 C C . LYS A 1 165 ? -7.748 10.611 -14.223 1.00 88.94 165 LYS A C 1
ATOM 1285 O O . LYS A 1 165 ? -8.663 9.835 -13.958 1.00 88.94 165 LYS A O 1
ATOM 1290 N N . ARG A 1 166 ? -7.841 11.925 -14.001 1.00 86.75 166 ARG A N 1
ATOM 1291 C CA . ARG A 1 166 ? -8.956 12.542 -13.260 1.00 86.75 166 ARG A CA 1
ATOM 1292 C C . ARG A 1 166 ? -10.326 12.321 -13.909 1.00 86.75 166 ARG A C 1
ATOM 1294 O O . ARG A 1 166 ? -11.331 12.346 -13.214 1.00 86.75 166 ARG A O 1
ATOM 1301 N N . GLU A 1 167 ? -10.368 12.094 -15.217 1.00 91.50 167 GLU A N 1
ATOM 1302 C CA . GLU A 1 167 ? -11.589 11.759 -15.961 1.00 91.50 167 GLU A CA 1
ATOM 1303 C C . GLU A 1 167 ? -12.174 10.402 -15.555 1.00 91.50 167 GLU A C 1
ATOM 1305 O O . GLU A 1 167 ? -13.391 10.262 -15.479 1.00 91.50 167 GLU A O 1
ATOM 1310 N N . ILE A 1 168 ? -11.318 9.426 -15.236 1.00 87.19 168 ILE A N 1
ATOM 1311 C CA . ILE A 1 168 ? -11.734 8.077 -14.829 1.00 87.19 168 ILE A CA 1
ATOM 1312 C C . ILE A 1 168 ? -12.386 8.112 -13.441 1.00 87.19 168 ILE A C 1
ATOM 1314 O O . ILE A 1 168 ? -13.323 7.369 -13.188 1.00 87.19 168 ILE A O 1
ATOM 1318 N N . LEU A 1 169 ? -11.944 9.025 -12.569 1.00 79.56 169 LEU A N 1
ATOM 1319 C CA . LEU A 1 169 ? -12.446 9.172 -11.196 1.00 79.56 169 LEU A CA 1
ATOM 1320 C C . LEU A 1 169 ? -13.830 9.834 -11.093 1.00 79.56 169 LEU A C 1
ATOM 1322 O O . LEU A 1 169 ? -14.387 9.895 -10.003 1.00 79.56 169 LEU A O 1
ATOM 1326 N N . LYS A 1 170 ? -14.346 10.408 -12.186 1.00 79.31 170 LYS A N 1
ATOM 1327 C CA . LYS A 1 170 ? -15.623 11.146 -12.202 1.00 79.31 170 LYS A CA 1
ATOM 1328 C C . LYS A 1 170 ? -16.817 10.306 -12.669 1.00 79.31 170 LYS A C 1
ATOM 1330 O O . LYS A 1 170 ? -17.910 10.856 -12.782 1.00 79.31 170 LYS A O 1
ATOM 1335 N N . ARG A 1 171 ? -16.599 9.036 -13.003 1.00 51.91 171 ARG A N 1
ATOM 1336 C CA . ARG A 1 171 ? -17.661 8.076 -13.324 1.00 51.91 171 ARG A CA 1
ATOM 1337 C C . ARG A 1 171 ? -18.059 7.305 -12.080 1.00 51.91 171 ARG A C 1
ATOM 1339 O O . ARG A 1 171 ? -19.269 7.028 -11.974 1.00 51.91 171 ARG A O 1
#

InterPro domains:
  IPR036890 Histidine kinase/HSP90-like ATPase superfamily [G3DSA:3.30.565.10] (46-171)
  IPR036890 Histidine kinase/HSP90-like ATPase superfamily [SSF55874] (77-171)
  IPR039028 PDK/BCKDK protein kinase [PTHR11947] (32-171)

pLDDT: mean 80.84, std 23.52, range [28.45, 98.75]

Secondary structure (DSSP, 8-state):
-------------------------TTSGGGSSPP-EETTEEEEE-HHHHHHHHHHHHHHHHHHHTTT----EEETTEEHHHHHHH--GGG-EEE-HHHHHHHHHHHHHHHHHHHHHHHHHHTTT-HHHHHHH-PPPEEEE---TTGGGSS----EEE--S----TTGGG-

Sequence (171 aa):
LNETDDKCTSDKEVSPQGSGGGRDINGMHMLNEKPRMVGALTTNTMPVLVLQQAYEAAKYMCRRDYHGLAPDLVVNGMSLEEYLTVAPPQRSFAYVAQHLFYIFLEILKNAMRATVEKSLFDSGGDYERCREAGLPPVTVTLPDLSSMWDFERTIKIADKGYGMKREILKR

Organism: Perkinsus olseni (NCBI:txid32597)

Solvent-accessible surface area (backbone atoms only — not comparable to full-atom values): 10582 Å² total; per-residue (Å²): 134,78,89,87,84,87,80,89,82,87,83,86,90,85,89,81,90,81,91,76,98,71,82,82,76,78,79,71,64,75,83,73,61,77,75,55,63,61,86,76,34,23,57,59,36,43,60,68,64,40,44,50,57,21,46,54,55,30,42,54,54,37,18,70,77,48,85,66,45,61,51,51,59,28,37,74,89,32,48,53,70,60,39,63,77,70,55,63,80,82,63,39,4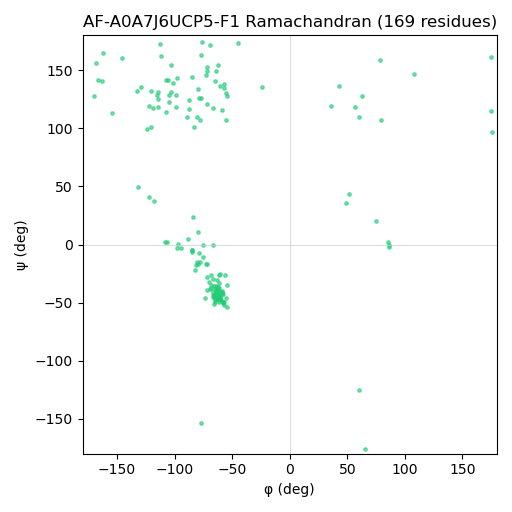3,69,40,43,57,69,60,55,26,51,54,44,26,55,54,46,42,53,38,45,48,35,26,52,56,42,46,25,56,78,41,74,68,34,68,66,59,26,58,76,71,53,64,73,50,38,38,34,42,70,69,56,75,80,53,67,77,50,97,62,86,66,72,49,76,46,58,75,34,80,77,77,64,72,74,71,77,75,115

Foldseek 3Di:
DDDDDDDDDDDDDDDDDDDDDDPPPPQPPLVPDDFDDDPLKGAWDQLLVLLVVLLVVLQVVLCVVQVHDWAAEAEPNHGSVVCVVVPDSLNTGIDRSVVSNVVSNVVRNVQRVQQSVQLCVVQVNDSVSSVVVGTHHWYKYFDDSVCVVPPDGDIDTDHDGPDDDPVVVVD